Protein AF-A0A965UY07-F1 (afdb_monomer_lite)

Sequence (134 aa):
MAFDEGSYLDRKPGLKGLADAFGFVPGWQPSFYYNTGVFVITPKAVGALSQPPIGLFPNHFAEQTWMNLQLHLWSTATCTIDPIYNCMTSVEEHFGLDRYKDANIIHYAGQSNDMVQLLTSIQYDDAKLKELGR

Radius of gyration: 16.66 Å; chains: 1; bounding box: 40×35×46 Å

Secondary structure (DSSP, 8-state):
-EEEGGGTS--HHHHHHHHHHTTPPTT---S--EEEEEE---GGGGGGGPPPPTT-TT-TTTHHHHHHHHHHHTT----BPPGGGSEETTTGGGGT--TTTT-SSEE-TT-TT-HHHHHHHHHHHHHHHHHTT-

Structure (mmCIF, N/CA/C/O backbone):
data_AF-A0A965UY07-F1
#
_entry.id   AF-A0A965UY07-F1
#
loop_
_atom_site.group_PDB
_atom_site.id
_atom_site.type_symbol
_atom_site.label_atom_id
_atom_site.label_alt_id
_atom_site.label_comp_id
_atom_site.label_asym_id
_atom_site.label_entity_id
_atom_site.label_seq_id
_atom_site.pdbx_PDB_ins_code
_atom_site.Cartn_x
_atom_site.Cartn_y
_atom_site.Cartn_z
_atom_site.occupancy
_atom_site.B_iso_or_equiv
_atom_site.auth_seq_id
_atom_site.auth_comp_id
_atom_site.auth_asym_id
_atom_site.auth_atom_id
_atom_site.pdbx_PDB_model_num
ATOM 1 N N . MET A 1 1 ? 1.289 -10.313 1.415 1.00 79.88 1 MET A N 1
ATOM 2 C CA . MET A 1 1 ? -0.148 -9.997 1.474 1.00 79.88 1 MET A CA 1
ATOM 3 C C . MET A 1 1 ? -0.278 -8.511 1.724 1.00 79.88 1 MET A C 1
ATOM 5 O O . MET A 1 1 ? 0.343 -8.042 2.668 1.00 79.88 1 MET A O 1
ATOM 9 N N . ALA A 1 2 ? -0.987 -7.780 0.875 1.00 80.44 2 ALA A N 1
ATOM 10 C CA . ALA A 1 2 ? -1.179 -6.333 1.007 1.00 80.44 2 ALA A CA 1
ATOM 11 C C . ALA A 1 2 ? -2.482 -5.918 0.310 1.00 80.44 2 ALA A C 1
ATOM 13 O O . ALA A 1 2 ? -3.065 -6.720 -0.417 1.00 80.44 2 ALA A O 1
ATOM 14 N N . PHE A 1 3 ? -2.968 -4.703 0.545 1.00 77.31 3 PHE A N 1
ATOM 15 C CA . PHE A 1 3 ? -4.194 -4.215 -0.095 1.00 77.31 3 PHE A CA 1
ATOM 16 C C . PHE A 1 3 ? -3.883 -3.738 -1.520 1.00 77.31 3 PHE A C 1
ATOM 18 O O . PHE A 1 3 ? -3.000 -2.899 -1.683 1.00 77.31 3 PHE A O 1
ATOM 25 N N . ASP A 1 4 ? -4.541 -4.293 -2.546 1.00 76.19 4 ASP A N 1
ATOM 26 C CA . ASP A 1 4 ? -4.317 -3.912 -3.951 1.00 76.19 4 ASP A CA 1
ATOM 27 C C . ASP A 1 4 ? -5.094 -2.633 -4.289 1.00 76.19 4 ASP A C 1
ATOM 29 O O . ASP A 1 4 ? -6.262 -2.667 -4.677 1.00 76.19 4 ASP A O 1
ATOM 33 N N . GLU A 1 5 ? -4.423 -1.493 -4.144 1.00 68.75 5 GLU A N 1
ATOM 34 C CA . GLU A 1 5 ? -4.940 -0.173 -4.506 1.00 68.75 5 GLU A CA 1
ATOM 35 C C . GLU A 1 5 ? -5.171 -0.059 -6.023 1.00 68.75 5 GLU A C 1
ATOM 37 O O . GLU A 1 5 ? -6.084 0.647 -6.448 1.00 68.75 5 GLU A O 1
ATOM 42 N N . GLY A 1 6 ? -4.411 -0.794 -6.845 1.00 60.69 6 GLY A N 1
ATOM 43 C CA . GLY A 1 6 ? -4.445 -0.716 -8.310 1.00 60.69 6 GLY A CA 1
ATOM 44 C C . GLY A 1 6 ? -5.765 -1.134 -8.965 1.00 60.69 6 GLY A C 1
ATOM 45 O O . GLY A 1 6 ? -5.953 -0.897 -10.162 1.00 60.69 6 GLY A O 1
ATOM 46 N N . SER A 1 7 ? -6.678 -1.741 -8.206 1.00 65.31 7 SER A N 1
ATOM 47 C CA . SER A 1 7 ? -8.051 -2.023 -8.643 1.00 65.31 7 SER A CA 1
ATOM 48 C C . SER A 1 7 ? -8.990 -0.812 -8.516 1.00 65.31 7 SER A C 1
ATOM 50 O O . SER A 1 7 ? -10.080 -0.837 -9.082 1.00 65.31 7 SER A O 1
ATOM 52 N N . TYR A 1 8 ? -8.577 0.250 -7.812 1.00 66.88 8 TYR A N 1
ATOM 53 C CA . TYR A 1 8 ? -9.462 1.346 -7.391 1.00 66.88 8 TYR A CA 1
ATOM 54 C C . TYR A 1 8 ? -8.870 2.742 -7.614 1.00 66.88 8 TYR A C 1
ATOM 56 O O . TYR A 1 8 ? -9.572 3.648 -8.055 1.00 66.88 8 TYR A O 1
ATOM 64 N N . LEU A 1 9 ? -7.570 2.914 -7.372 1.00 70.31 9 LEU A N 1
ATOM 65 C CA . LEU A 1 9 ? -6.803 4.080 -7.792 1.00 70.31 9 LEU A CA 1
ATOM 66 C C . LEU A 1 9 ? -5.734 3.598 -8.763 1.00 70.31 9 LEU A C 1
ATOM 68 O O . LEU A 1 9 ? -4.827 2.854 -8.386 1.00 70.31 9 LEU A O 1
ATOM 72 N N . ASP A 1 10 ? -5.834 4.004 -10.029 1.00 73.56 10 ASP A N 1
ATOM 73 C CA . ASP A 1 10 ? -4.916 3.490 -11.038 1.00 73.56 10 ASP A CA 1
ATOM 74 C C . ASP A 1 10 ? -3.526 4.133 -10.914 1.00 73.56 10 ASP A C 1
ATOM 76 O O . ASP A 1 10 ? -3.215 5.177 -11.489 1.00 73.56 10 ASP A O 1
ATOM 80 N N . ARG A 1 11 ? -2.678 3.499 -10.103 1.00 79.06 11 ARG A N 1
ATOM 81 C CA . ARG A 1 11 ? -1.266 3.854 -9.896 1.00 79.06 11 ARG A CA 1
ATOM 82 C C . ARG A 1 11 ? -0.326 3.095 -10.837 1.00 79.06 11 ARG A C 1
ATOM 84 O O . ARG A 1 11 ? 0.866 3.405 -10.911 1.00 79.06 11 ARG A O 1
ATOM 91 N N . LYS A 1 12 ? -0.860 2.133 -11.596 1.00 83.94 12 LYS A N 1
ATOM 92 C CA . LYS A 1 12 ? -0.124 1.312 -12.566 1.00 83.94 12 LYS A CA 1
ATOM 93 C C . LYS A 1 12 ? 0.611 2.132 -13.637 1.00 83.94 12 LYS A C 1
ATOM 95 O O . LYS A 1 12 ? 1.729 1.738 -13.971 1.00 83.94 12 LYS A O 1
ATOM 100 N N . PRO A 1 13 ? 0.104 3.286 -14.127 1.00 84.38 13 PRO A N 1
ATOM 101 C CA . PRO A 1 13 ? 0.850 4.116 -15.072 1.00 84.38 13 PRO A CA 1
ATOM 102 C C . PRO A 1 13 ? 2.186 4.629 -14.518 1.00 84.38 13 PRO A C 1
ATOM 104 O O . PRO A 1 13 ? 3.184 4.633 -15.235 1.00 84.38 13 PRO A O 1
ATOM 107 N N . GLY A 1 14 ? 2.234 5.011 -13.236 1.00 81.44 14 GLY A N 1
ATOM 108 C CA . GLY A 1 14 ? 3.470 5.468 -12.590 1.00 81.44 14 GLY A CA 1
ATOM 109 C C . GLY A 1 14 ? 4.492 4.342 -12.453 1.00 81.44 14 GLY A C 1
ATOM 110 O O . GLY A 1 14 ? 5.667 4.516 -12.774 1.00 81.44 14 GLY A O 1
ATOM 111 N N . LEU A 1 15 ? 4.021 3.156 -12.062 1.00 85.94 15 LEU A N 1
ATOM 112 C CA . LEU A 1 15 ? 4.846 1.955 -11.988 1.00 85.94 15 LEU A CA 1
ATOM 113 C C . LEU A 1 15 ? 5.390 1.541 -13.365 1.00 85.94 15 LEU A C 1
ATOM 115 O O . LEU A 1 15 ? 6.558 1.172 -13.485 1.00 85.94 15 LEU A O 1
ATOM 119 N N . LYS A 1 16 ? 4.568 1.654 -14.414 1.00 85.56 16 LYS A N 1
ATOM 120 C CA . LYS A 1 16 ? 4.998 1.428 -15.794 1.00 85.56 16 LYS A CA 1
ATOM 121 C C . LYS A 1 16 ? 6.076 2.413 -16.236 1.00 85.56 16 LYS A C 1
ATOM 123 O O . LYS A 1 16 ? 7.100 1.973 -16.748 1.00 85.56 16 LYS A O 1
ATOM 128 N N . GLY A 1 17 ? 5.880 3.708 -15.994 1.00 82.69 17 GLY A N 1
ATOM 129 C CA . GLY A 1 17 ? 6.883 4.724 -16.323 1.00 82.69 17 GLY A CA 1
ATOM 130 C C . GLY A 1 17 ? 8.223 4.459 -15.636 1.00 82.69 17 GLY A C 1
ATOM 131 O O . GLY A 1 17 ? 9.275 4.600 -16.258 1.00 82.69 17 GLY A O 1
ATOM 132 N N . LEU A 1 18 ? 8.187 3.997 -14.381 1.00 81.50 18 LEU A N 1
ATOM 133 C CA . LEU A 1 18 ? 9.396 3.603 -13.672 1.00 81.50 18 LEU A CA 1
ATOM 134 C C . LEU A 1 18 ? 10.066 2.384 -14.315 1.00 81.50 18 LEU A C 1
ATOM 136 O O . LEU A 1 18 ? 11.268 2.417 -14.548 1.00 81.50 18 LEU A O 1
ATOM 140 N N . ALA A 1 19 ? 9.314 1.329 -14.633 1.00 84.38 19 ALA A N 1
ATOM 141 C CA . ALA A 1 19 ? 9.865 0.149 -15.296 1.00 84.38 19 ALA A CA 1
ATOM 142 C C . ALA A 1 19 ? 10.503 0.497 -16.654 1.00 84.38 19 ALA A C 1
ATOM 144 O O . ALA A 1 19 ? 11.633 0.091 -16.927 1.00 84.38 19 ALA A O 1
ATOM 145 N N . ASP A 1 20 ? 9.825 1.302 -17.476 1.00 83.12 20 ASP A N 1
ATOM 146 C CA . ASP A 1 20 ? 10.324 1.718 -18.790 1.00 83.12 20 ASP A CA 1
ATOM 147 C C . ASP A 1 20 ? 11.671 2.475 -18.667 1.00 83.12 20 ASP A C 1
ATOM 149 O O . ASP A 1 20 ? 12.570 2.270 -19.484 1.00 83.12 20 ASP A O 1
ATOM 153 N N . ALA A 1 21 ? 11.877 3.256 -17.595 1.00 80.25 21 ALA 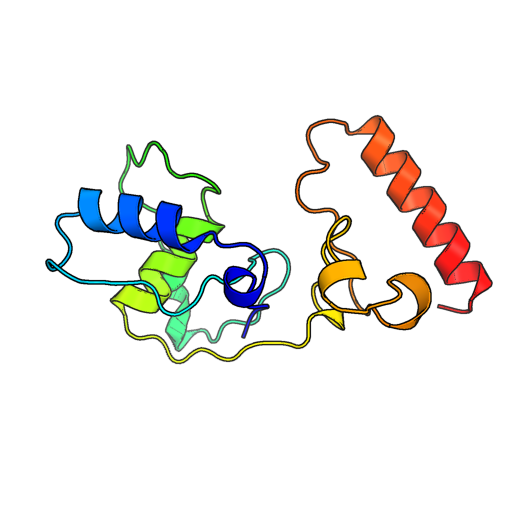A N 1
ATOM 154 C CA . ALA A 1 21 ? 13.153 3.927 -17.312 1.00 80.25 21 ALA A CA 1
ATOM 155 C C . ALA A 1 21 ? 14.318 2.959 -17.003 1.00 80.25 21 ALA A C 1
ATOM 157 O O . ALA A 1 21 ? 15.478 3.311 -17.217 1.00 80.25 21 ALA A O 1
ATOM 158 N N . PHE A 1 22 ? 14.029 1.734 -16.550 1.00 77.00 22 PHE A N 1
ATOM 159 C CA . PHE A 1 22 ? 15.018 0.673 -16.307 1.00 77.00 22 PHE A CA 1
ATOM 160 C C . PHE A 1 22 ? 15.221 -0.259 -17.509 1.00 77.00 22 PHE A C 1
ATOM 162 O O . PHE A 1 22 ? 15.864 -1.301 -17.381 1.00 77.00 22 PHE A O 1
ATOM 169 N N . GLY A 1 23 ? 14.700 0.110 -18.684 1.00 70.62 23 GLY A N 1
ATOM 170 C CA . GLY A 1 23 ? 14.865 -0.673 -19.908 1.00 70.62 23 GLY A CA 1
ATOM 171 C C . GLY A 1 23 ? 14.055 -1.968 -19.901 1.00 70.62 23 GLY A C 1
ATOM 172 O O . GLY A 1 23 ? 14.495 -2.974 -20.459 1.00 70.62 23 GLY A O 1
ATOM 173 N N . PHE A 1 24 ? 12.894 -1.965 -19.239 1.00 77.38 24 PHE A N 1
ATOM 174 C CA . PHE A 1 24 ? 12.045 -3.147 -19.167 1.00 77.38 24 PHE A CA 1
ATOM 175 C C . PHE A 1 24 ? 11.440 -3.537 -20.520 1.00 77.38 24 PHE A C 1
ATOM 177 O O . PHE A 1 24 ? 11.418 -2.765 -21.479 1.00 77.38 24 PHE A O 1
ATOM 184 N N . VAL A 1 25 ? 10.967 -4.784 -20.596 1.00 69.94 25 VAL A N 1
ATOM 185 C CA . VAL A 1 25 ? 10.540 -5.417 -21.849 1.00 69.94 25 VAL A CA 1
ATOM 186 C C . VAL A 1 25 ? 9.405 -4.620 -22.512 1.00 69.94 25 VAL A C 1
ATOM 188 O O . VAL A 1 25 ? 8.400 -4.328 -21.850 1.00 69.94 25 VAL A O 1
ATOM 191 N N . PRO A 1 26 ? 9.503 -4.319 -23.824 1.00 74.62 26 PRO A N 1
ATOM 192 C CA . PRO A 1 26 ? 8.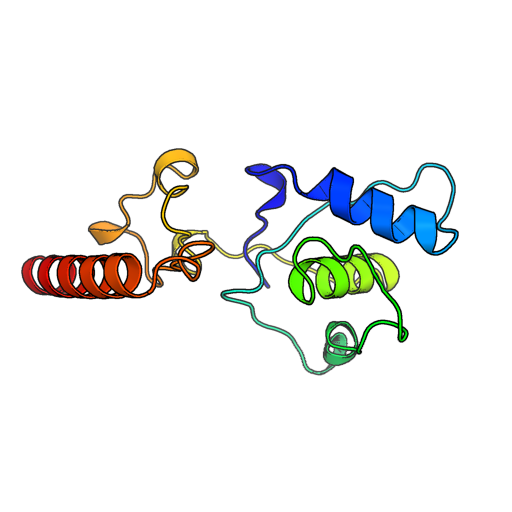413 -3.710 -24.576 1.00 74.62 26 PRO A CA 1
ATOM 193 C C . PRO A 1 26 ? 7.099 -4.477 -24.385 1.00 74.62 26 PRO A C 1
ATOM 195 O O . PRO A 1 26 ? 7.038 -5.687 -24.586 1.00 74.62 26 PRO A O 1
ATOM 198 N N . GLY A 1 27 ? 6.040 -3.765 -23.995 1.00 77.38 27 GLY A N 1
ATOM 199 C CA . GLY A 1 27 ? 4.713 -4.349 -23.773 1.00 77.38 27 GLY A CA 1
ATOM 200 C C . GLY A 1 27 ? 4.440 -4.853 -22.353 1.00 77.38 27 GLY A C 1
ATOM 201 O O . GLY A 1 27 ? 3.317 -5.281 -22.092 1.00 77.38 27 GLY A O 1
ATOM 202 N N . TRP A 1 28 ? 5.393 -4.759 -21.418 1.00 85.88 28 TRP A N 1
ATOM 203 C CA . TRP A 1 28 ? 5.114 -5.054 -20.011 1.00 85.88 28 TRP A CA 1
ATOM 204 C C . TRP A 1 28 ? 4.058 -4.102 -19.430 1.00 85.88 28 TRP A C 1
ATOM 206 O O . TRP A 1 28 ? 4.105 -2.884 -19.656 1.00 85.88 28 TRP A O 1
ATOM 216 N N . GLN A 1 29 ? 3.125 -4.678 -18.669 1.00 85.38 29 GLN A N 1
ATOM 217 C CA . GLN A 1 29 ? 2.074 -3.980 -17.935 1.00 85.38 29 GLN A CA 1
ATOM 218 C C . GLN A 1 29 ? 2.004 -4.539 -16.509 1.00 85.38 29 GLN A C 1
ATOM 220 O O . GLN A 1 29 ? 1.983 -5.763 -16.348 1.00 85.38 29 GLN A O 1
ATOM 225 N N . PRO A 1 30 ? 1.956 -3.684 -15.476 1.00 87.94 30 PRO A N 1
ATOM 226 C CA . PRO A 1 30 ? 1.769 -4.146 -14.107 1.00 87.94 30 PRO A CA 1
ATOM 227 C C . PRO A 1 30 ? 0.359 -4.716 -13.913 1.00 87.94 30 PRO A C 1
ATOM 229 O O . PRO A 1 30 ? -0.634 -4.148 -14.374 1.00 87.94 30 PRO A O 1
ATOM 232 N N . SER A 1 31 ? 0.271 -5.834 -13.199 1.00 88.81 31 SER A N 1
ATOM 233 C CA . SER A 1 31 ? -0.993 -6.517 -12.903 1.00 88.81 31 SER A CA 1
ATOM 234 C C . SER A 1 31 ? -1.640 -6.052 -11.600 1.00 88.81 31 SER A C 1
ATOM 236 O O . SER A 1 31 ? -2.849 -6.192 -11.451 1.00 88.81 31 SER A O 1
ATOM 238 N N . PHE A 1 32 ? -0.855 -5.506 -10.670 1.00 90.50 32 PHE A N 1
ATOM 239 C CA . PHE A 1 32 ? -1.318 -5.052 -9.357 1.00 90.50 32 PHE A CA 1
ATOM 240 C C . PHE A 1 32 ? -0.589 -3.777 -8.930 1.00 90.50 32 PHE A C 1
ATOM 242 O O . PHE A 1 32 ? 0.435 -3.403 -9.510 1.00 90.50 32 PHE A O 1
ATOM 249 N N . TYR A 1 33 ? -1.098 -3.118 -7.895 1.00 90.94 33 TYR A N 1
ATOM 250 C CA . TYR A 1 33 ? -0.373 -2.074 -7.186 1.00 90.94 33 TYR A CA 1
ATOM 251 C C . TYR A 1 33 ? -0.809 -2.039 -5.718 1.00 90.94 33 TYR A C 1
ATOM 253 O O . TYR A 1 33 ? -1.870 -1.529 -5.374 1.00 90.94 33 TYR A O 1
ATOM 261 N N . TYR A 1 34 ? 0.023 -2.588 -4.840 1.00 91.81 34 TYR A N 1
ATOM 262 C CA . TYR A 1 34 ? -0.259 -2.729 -3.420 1.00 91.81 34 TYR A CA 1
ATOM 263 C C . TYR A 1 34 ? 0.058 -1.463 -2.618 1.00 91.81 34 TYR A C 1
ATOM 265 O O . TYR A 1 34 ? 1.104 -0.841 -2.808 1.00 91.81 34 TYR A O 1
ATOM 273 N N . ASN A 1 35 ? -0.811 -1.126 -1.669 1.00 90.62 35 ASN A N 1
ATOM 274 C CA . ASN A 1 35 ? -0.557 -0.112 -0.655 1.00 90.62 35 ASN A CA 1
ATOM 275 C C . ASN A 1 35 ? 0.354 -0.654 0.459 1.00 90.62 35 ASN A C 1
ATOM 277 O O . ASN A 1 35 ? 0.112 -1.750 0.969 1.00 90.62 35 ASN A O 1
ATOM 281 N N . THR A 1 36 ? 1.380 0.112 0.849 1.00 91.19 36 THR A N 1
ATOM 282 C CA . THR A 1 36 ? 2.379 -0.311 1.852 1.00 91.19 36 THR A CA 1
ATOM 283 C C . THR A 1 36 ? 2.095 0.147 3.279 1.00 91.19 36 THR A C 1
ATOM 285 O O . THR A 1 36 ? 2.872 -0.173 4.174 1.00 91.19 36 THR A O 1
ATOM 288 N N . GLY A 1 37 ? 0.962 0.811 3.540 1.00 90.00 37 GLY A N 1
ATOM 289 C CA . GLY A 1 37 ? 0.560 1.174 4.905 1.00 90.00 37 GLY A CA 1
ATOM 290 C C . GLY A 1 37 ? 0.380 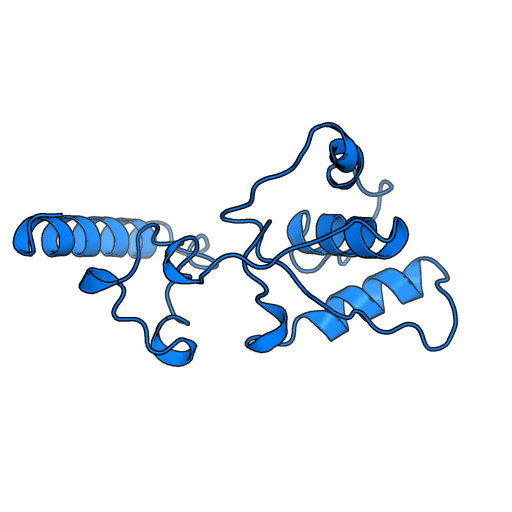-0.039 5.819 1.00 90.00 37 GLY A C 1
ATOM 291 O O . GLY A 1 37 ? 0.774 -0.004 6.983 1.00 90.00 37 GLY A O 1
ATOM 292 N N . VAL A 1 38 ? -0.161 -1.136 5.277 1.00 93.12 38 VAL A N 1
ATOM 293 C CA . VAL A 1 38 ? -0.265 -2.429 5.962 1.00 93.12 38 VAL A CA 1
ATOM 294 C C . VAL A 1 38 ? 0.042 -3.554 4.983 1.00 93.12 38 VAL A C 1
ATOM 296 O O . VAL A 1 38 ? -0.642 -3.731 3.971 1.00 93.12 38 VAL A O 1
ATOM 299 N N . PHE A 1 39 ? 1.048 -4.361 5.312 1.00 93.94 39 PHE A N 1
ATOM 300 C CA . PHE A 1 39 ? 1.376 -5.569 4.569 1.00 93.94 39 PHE A CA 1
ATOM 301 C C . PHE A 1 39 ? 2.004 -6.637 5.467 1.00 93.94 39 PHE A C 1
ATOM 303 O O . PHE A 1 39 ? 2.557 -6.364 6.529 1.00 93.94 39 PHE A O 1
ATOM 310 N N . VAL A 1 40 ? 1.942 -7.880 4.997 1.00 92.69 40 VAL A N 1
ATOM 311 C CA . VAL A 1 40 ? 2.610 -9.039 5.593 1.00 92.69 40 VAL A CA 1
ATOM 312 C C . VAL A 1 40 ? 3.526 -9.654 4.549 1.00 92.69 40 VAL A C 1
ATOM 314 O O . VAL A 1 40 ? 3.076 -10.014 3.455 1.00 92.69 40 VAL A O 1
ATOM 317 N N . ILE A 1 41 ? 4.801 -9.816 4.888 1.00 92.75 41 ILE A N 1
ATOM 318 C CA . ILE A 1 41 ? 5.814 -10.388 4.001 1.00 92.75 41 ILE A CA 1
ATOM 319 C C . ILE A 1 41 ? 6.484 -11.596 4.657 1.00 92.75 41 ILE A C 1
ATOM 321 O O . ILE A 1 41 ? 6.769 -11.606 5.851 1.00 92.75 41 ILE A O 1
ATOM 325 N N . THR A 1 42 ? 6.728 -12.641 3.869 1.00 92.38 42 THR A N 1
ATOM 326 C CA . THR A 1 42 ? 7.548 -13.773 4.313 1.00 92.38 42 THR A CA 1
ATOM 327 C C . THR A 1 42 ? 9.031 -13.403 4.220 1.00 92.38 42 THR A C 1
ATOM 329 O O . THR A 1 42 ? 9.416 -12.728 3.262 1.00 92.38 42 THR A O 1
ATOM 332 N N . PRO A 1 43 ? 9.905 -13.899 5.117 1.00 91.31 43 PRO A N 1
ATOM 333 C CA . PRO A 1 43 ? 11.349 -13.678 5.006 1.00 91.31 43 PRO A CA 1
ATOM 334 C C . PRO A 1 43 ? 11.937 -14.090 3.646 1.00 91.31 43 PRO A C 1
ATOM 336 O O . PRO A 1 43 ? 12.918 -13.510 3.194 1.00 91.31 43 PRO A O 1
ATOM 339 N N . LYS A 1 44 ? 11.303 -15.045 2.948 1.00 90.50 44 LYS A N 1
ATOM 340 C CA . LYS A 1 44 ? 11.709 -15.488 1.603 1.00 90.50 44 LYS A CA 1
ATOM 341 C C . LYS A 1 44 ? 11.532 -14.422 0.513 1.00 90.50 44 LYS A C 1
ATOM 343 O O . LYS A 1 44 ? 12.137 -14.548 -0.542 1.00 90.50 44 LYS A O 1
ATOM 348 N N . ALA A 1 45 ? 10.710 -13.404 0.756 1.00 90.88 45 ALA A N 1
ATOM 349 C CA . ALA A 1 45 ? 10.420 -12.323 -0.183 1.00 90.88 45 ALA A CA 1
ATOM 350 C C . ALA A 1 45 ? 11.039 -10.982 0.253 1.00 90.88 45 ALA A C 1
ATOM 352 O O . ALA A 1 45 ? 10.787 -9.961 -0.379 1.00 90.88 45 ALA A O 1
ATOM 353 N N . VAL A 1 46 ? 11.860 -10.960 1.313 1.00 89.81 46 VAL A N 1
ATOM 354 C CA . VAL A 1 46 ? 12.342 -9.712 1.938 1.00 89.81 46 VAL A CA 1
ATOM 355 C C . VAL A 1 46 ? 13.153 -8.826 0.993 1.00 89.81 46 VAL A C 1
ATOM 357 O O . VAL A 1 46 ? 13.217 -7.618 1.184 1.00 89.81 46 VAL A O 1
ATOM 360 N N . GLY A 1 47 ? 13.745 -9.395 -0.057 1.00 88.19 47 GLY A N 1
ATOM 361 C CA . GLY A 1 47 ? 14.474 -8.599 -1.036 1.00 88.19 47 GLY A CA 1
ATOM 362 C C . GLY A 1 47 ? 13.578 -7.640 -1.844 1.00 88.19 47 GLY A C 1
ATOM 363 O O . GLY A 1 47 ? 14.108 -6.714 -2.455 1.00 88.19 47 GLY A O 1
ATOM 364 N N . ALA A 1 48 ? 12.245 -7.786 -1.800 1.00 89.56 48 ALA A N 1
ATOM 365 C CA . ALA A 1 48 ? 11.318 -6.782 -2.328 1.00 89.56 48 ALA A CA 1
ATOM 366 C C . ALA A 1 48 ? 11.475 -5.417 -1.627 1.00 89.56 48 ALA A C 1
ATOM 368 O O . ALA A 1 48 ? 11.124 -4.392 -2.199 1.00 89.56 48 ALA A O 1
ATOM 369 N N . LEU A 1 49 ? 12.058 -5.407 -0.422 1.00 88.19 49 LEU A N 1
ATOM 370 C CA . LEU A 1 49 ? 12.400 -4.216 0.360 1.00 88.19 49 LEU A CA 1
ATOM 371 C C . LEU A 1 49 ? 13.816 -3.690 0.057 1.00 88.19 49 LEU A C 1
ATOM 373 O O . LEU A 1 49 ? 14.341 -2.853 0.791 1.00 88.19 49 LEU A O 1
ATOM 377 N N . SER A 1 50 ? 14.481 -4.217 -0.976 1.00 87.12 50 SER A N 1
ATOM 378 C CA . SER A 1 50 ? 15.802 -3.738 -1.390 1.00 87.12 50 SER A CA 1
ATOM 379 C C . SER A 1 50 ? 15.749 -2.257 -1.746 1.00 87.12 50 SER A C 1
ATOM 381 O O . SER A 1 50 ? 14.738 -1.764 -2.237 1.00 87.12 50 SER A O 1
ATOM 383 N N . GLN A 1 51 ? 16.844 -1.534 -1.516 1.00 81.88 51 GLN A N 1
ATOM 384 C CA . GLN A 1 51 ? 16.886 -0.126 -1.888 1.00 81.88 51 GLN A CA 1
ATOM 385 C C . GLN A 1 51 ? 16.907 0.050 -3.414 1.00 81.88 51 GLN A C 1
ATOM 387 O O . GLN A 1 51 ? 17.561 -0.732 -4.113 1.00 81.88 51 GLN A O 1
ATOM 392 N N . PRO A 1 52 ? 16.233 1.089 -3.934 1.00 78.69 52 PRO A N 1
ATOM 393 C CA . PRO A 1 52 ? 16.402 1.500 -5.317 1.00 78.69 52 PRO A CA 1
ATOM 394 C C . PRO A 1 52 ? 17.852 1.918 -5.609 1.00 78.69 52 PRO A C 1
ATOM 396 O O . PRO A 1 52 ? 18.521 2.449 -4.718 1.00 78.69 52 PRO A O 1
ATOM 399 N N . PRO A 1 53 ? 18.343 1.749 -6.854 1.00 77.38 53 PRO A N 1
ATOM 400 C CA . PRO A 1 53 ? 19.576 2.388 -7.302 1.00 77.38 53 PRO A CA 1
ATOM 401 C C . PRO A 1 53 ? 19.594 3.889 -6.972 1.00 77.38 53 PRO A C 1
ATOM 403 O O . PRO A 1 53 ? 18.582 4.583 -7.104 1.00 77.38 53 PRO A O 1
ATOM 406 N N . ILE A 1 54 ? 20.755 4.397 -6.546 1.00 65.19 54 ILE A N 1
ATOM 407 C CA . ILE A 1 54 ? 20.940 5.815 -6.207 1.00 65.19 54 ILE A CA 1
ATOM 408 C C . ILE A 1 54 ? 20.589 6.675 -7.432 1.00 65.19 54 ILE A C 1
ATOM 410 O O . ILE A 1 54 ? 21.142 6.470 -8.509 1.00 65.19 54 ILE A O 1
ATOM 414 N N . GLY A 1 55 ? 19.684 7.646 -7.256 1.00 63.25 55 GLY A N 1
ATOM 415 C CA . GLY A 1 55 ? 19.249 8.564 -8.319 1.00 63.25 55 GLY A CA 1
ATOM 416 C C . GLY A 1 55 ? 17.865 8.282 -8.915 1.00 63.25 55 GLY A C 1
ATOM 417 O O . GLY A 1 55 ? 17.506 8.910 -9.905 1.00 63.25 55 GLY A O 1
ATOM 418 N N . LEU A 1 56 ? 17.079 7.378 -8.320 1.00 63.72 56 LEU A N 1
ATOM 419 C CA . LEU A 1 56 ? 15.715 7.048 -8.751 1.00 63.72 56 LEU A CA 1
ATOM 420 C C . LEU A 1 56 ? 14.745 8.235 -8.550 1.00 63.72 56 LEU A C 1
ATOM 422 O O . LEU A 1 56 ? 14.034 8.321 -7.548 1.00 63.72 56 LEU A O 1
ATOM 426 N N . PHE A 1 57 ? 14.723 9.169 -9.501 1.00 54.41 57 PHE A N 1
ATOM 427 C CA . PHE A 1 57 ? 13.780 10.286 -9.549 1.00 54.41 57 PHE A CA 1
ATOM 428 C C . PHE A 1 57 ? 13.236 10.478 -10.973 1.00 54.41 57 PHE A C 1
ATOM 430 O O . PHE A 1 57 ? 14.034 10.563 -11.907 1.00 54.41 57 PHE A O 1
ATOM 437 N N . PRO A 1 58 ? 11.905 10.596 -11.154 1.00 54.81 58 PRO A N 1
ATOM 438 C CA . PRO A 1 58 ? 10.864 10.621 -10.124 1.00 54.81 58 PRO A CA 1
ATOM 439 C C . PRO A 1 58 ? 10.410 9.214 -9.695 1.00 54.81 58 PRO A C 1
ATOM 441 O O . PRO A 1 58 ? 9.870 8.450 -10.488 1.00 54.81 58 PRO A O 1
ATOM 444 N N . ASN A 1 59 ? 10.552 8.902 -8.406 1.00 63.28 59 ASN A N 1
ATOM 445 C CA . ASN A 1 59 ? 9.862 7.780 -7.780 1.00 63.28 59 ASN A CA 1
ATOM 446 C C . ASN A 1 59 ? 8.566 8.297 -7.139 1.00 63.28 59 ASN A C 1
ATOM 448 O O . ASN A 1 59 ? 8.535 8.645 -5.956 1.00 63.28 59 ASN A O 1
ATOM 452 N N . HIS A 1 60 ? 7.510 8.438 -7.943 1.00 63.06 60 HIS A N 1
ATOM 453 C CA . HIS A 1 60 ? 6.188 8.814 -7.437 1.00 63.06 60 HIS A CA 1
ATOM 454 C C . HIS A 1 60 ? 5.776 7.768 -6.389 1.00 63.06 60 HIS A C 1
ATOM 456 O O . HIS A 1 60 ? 5.706 6.602 -6.738 1.00 63.06 60 HIS A O 1
ATOM 462 N N . PHE A 1 61 ? 5.546 8.157 -5.129 1.00 68.12 61 PHE A N 1
ATOM 463 C CA . PHE A 1 61 ? 5.268 7.265 -3.977 1.00 68.12 61 PHE A CA 1
ATOM 464 C C . PHE A 1 61 ? 6.449 6.449 -3.413 1.00 68.12 61 PHE A C 1
ATOM 466 O O . PHE A 1 61 ? 6.240 5.583 -2.568 1.00 68.12 61 PHE A O 1
ATOM 473 N N . ALA A 1 62 ? 7.688 6.777 -3.796 1.00 80.69 62 ALA A N 1
ATOM 474 C CA . ALA A 1 62 ? 8.912 6.311 -3.139 1.00 80.69 62 ALA A CA 1
ATOM 475 C C . ALA A 1 62 ? 8.966 4.779 -2.895 1.00 80.69 62 ALA A C 1
ATOM 477 O O . ALA A 1 62 ? 9.038 3.985 -3.836 1.00 80.69 62 ALA A O 1
ATOM 478 N N . GLU A 1 63 ? 8.978 4.356 -1.631 1.00 84.50 63 GLU A N 1
ATOM 479 C CA . GLU A 1 63 ? 9.086 2.950 -1.226 1.00 84.50 63 GLU A CA 1
ATOM 480 C C . GLU A 1 63 ? 7.968 2.084 -1.818 1.00 84.50 63 GLU A C 1
ATOM 482 O O . GLU A 1 63 ? 8.263 1.024 -2.367 1.00 84.50 63 GLU A O 1
ATOM 487 N N . GLN A 1 64 ? 6.724 2.571 -1.818 1.00 88.38 64 GLN A N 1
ATOM 488 C CA . GLN A 1 64 ? 5.567 1.813 -2.288 1.00 88.38 64 GLN A CA 1
ATOM 489 C C . GLN A 1 64 ? 5.719 1.407 -3.756 1.00 88.38 64 GLN A C 1
ATOM 491 O O . GLN A 1 64 ? 5.532 0.241 -4.112 1.00 88.38 64 GLN A O 1
ATOM 496 N N . THR A 1 65 ? 6.093 2.352 -4.619 1.00 87.38 65 THR A N 1
ATOM 497 C CA . THR A 1 65 ? 6.265 2.087 -6.055 1.00 87.38 65 THR A CA 1
ATOM 498 C C . THR A 1 65 ? 7.446 1.167 -6.313 1.00 87.38 65 THR A C 1
ATOM 500 O O . THR A 1 65 ? 7.342 0.253 -7.132 1.00 87.38 65 THR A O 1
ATOM 503 N N . TRP A 1 66 ? 8.553 1.355 -5.592 1.00 88.12 66 TRP A N 1
ATOM 504 C CA . TRP A 1 66 ? 9.724 0.498 -5.746 1.00 88.12 66 TRP A CA 1
ATOM 505 C C . TRP A 1 66 ? 9.456 -0.941 -5.294 1.00 88.12 66 TRP A C 1
ATOM 507 O O . TRP A 1 66 ? 9.762 -1.882 -6.029 1.00 88.12 66 TRP A O 1
ATOM 517 N N . MET A 1 67 ? 8.820 -1.125 -4.135 1.00 90.81 67 MET A N 1
ATOM 518 C CA . MET A 1 67 ? 8.444 -2.449 -3.645 1.00 90.81 67 MET A CA 1
ATOM 519 C C . MET A 1 67 ? 7.504 -3.143 -4.636 1.00 90.81 67 MET A C 1
ATOM 521 O O . MET A 1 67 ? 7.708 -4.310 -4.974 1.00 90.81 67 MET A O 1
ATOM 525 N N . ASN A 1 68 ? 6.508 -2.426 -5.165 1.00 92.19 68 ASN A N 1
ATOM 526 C CA . ASN A 1 68 ? 5.617 -2.972 -6.186 1.00 92.19 68 ASN A CA 1
ATOM 527 C C . ASN A 1 68 ? 6.358 -3.385 -7.458 1.00 92.19 68 ASN A C 1
ATOM 529 O O . ASN A 1 68 ? 6.049 -4.442 -8.009 1.00 92.19 68 ASN A O 1
ATOM 533 N N 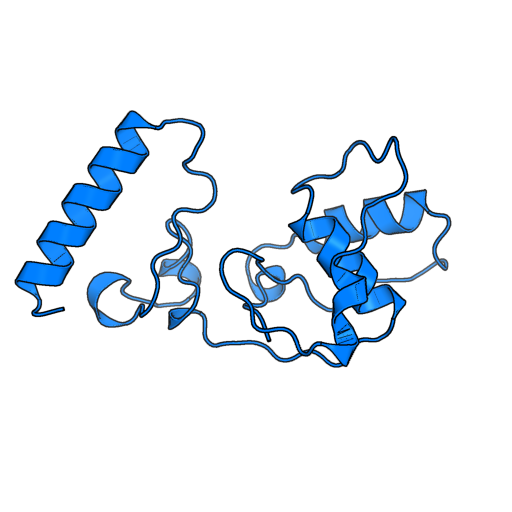. LEU A 1 69 ? 7.348 -2.610 -7.907 1.00 89.62 69 LEU A N 1
ATOM 534 C CA . LEU A 1 69 ? 8.188 -3.000 -9.037 1.00 89.62 69 LEU A CA 1
ATOM 535 C C . LEU A 1 69 ? 8.911 -4.313 -8.735 1.00 89.62 69 LEU A C 1
ATOM 537 O O . LEU A 1 69 ? 8.767 -5.266 -9.496 1.00 89.62 69 LEU A O 1
ATOM 541 N N . GLN A 1 70 ? 9.600 -4.406 -7.597 1.00 89.81 70 GLN A N 1
ATOM 542 C CA . GLN A 1 70 ? 10.352 -5.607 -7.222 1.00 89.81 70 GLN A CA 1
ATOM 543 C C . GLN A 1 70 ? 9.481 -6.864 -7.135 1.00 89.81 70 GLN A C 1
ATOM 545 O O . GLN A 1 70 ? 9.884 -7.936 -7.592 1.00 89.81 70 GLN A O 1
ATOM 550 N N . LEU A 1 71 ? 8.259 -6.739 -6.611 1.00 92.44 71 LEU A N 1
ATOM 551 C CA . LEU A 1 71 ? 7.310 -7.851 -6.562 1.00 92.44 71 LEU A CA 1
ATOM 552 C C . LEU A 1 71 ? 6.977 -8.383 -7.962 1.00 92.44 71 LEU A C 1
ATOM 554 O O . LEU A 1 71 ? 6.931 -9.602 -8.145 1.00 92.44 71 LEU A O 1
ATOM 558 N N . HIS A 1 72 ? 6.806 -7.497 -8.948 1.00 91.38 72 HIS A N 1
ATOM 559 C CA . HIS A 1 72 ? 6.620 -7.905 -10.342 1.00 91.38 72 HIS A CA 1
ATOM 560 C C . HIS A 1 72 ? 7.903 -8.495 -10.939 1.00 91.38 72 HIS A C 1
ATOM 562 O O . HIS A 1 72 ? 7.843 -9.548 -11.573 1.00 91.38 72 HIS A O 1
ATOM 568 N N . LEU A 1 73 ? 9.060 -7.857 -10.717 1.00 84.88 73 LEU A N 1
ATOM 569 C CA . LEU A 1 73 ? 10.351 -8.288 -11.270 1.00 84.88 73 LEU A CA 1
ATOM 570 C C . LEU A 1 73 ? 10.698 -9.720 -10.880 1.00 84.88 73 LEU A C 1
ATOM 572 O O . LEU A 1 73 ? 11.211 -10.487 -11.692 1.00 84.88 73 LEU A O 1
ATOM 576 N N . TRP A 1 74 ? 10.406 -10.089 -9.639 1.00 87.31 74 TRP A N 1
ATOM 577 C CA . TRP A 1 74 ? 10.722 -11.417 -9.124 1.00 87.31 74 TRP A CA 1
ATOM 578 C C . TRP A 1 74 ? 9.567 -12.400 -9.239 1.00 87.31 74 TRP A C 1
ATOM 580 O O . TRP A 1 74 ? 9.681 -13.516 -8.737 1.00 87.31 74 TRP A O 1
ATOM 590 N N . SER A 1 75 ? 8.463 -12.000 -9.885 1.00 88.31 75 SER A N 1
ATOM 591 C CA . SER A 1 75 ? 7.242 -12.811 -9.973 1.00 88.31 75 SER A CA 1
ATOM 592 C C . SER A 1 75 ? 6.843 -13.356 -8.598 1.00 88.31 75 SER A C 1
ATOM 594 O O . SER A 1 75 ? 6.531 -14.537 -8.431 1.00 88.31 75 SER A O 1
ATOM 596 N N . THR A 1 76 ? 6.944 -12.497 -7.580 1.00 90.00 76 THR A N 1
ATOM 597 C CA . THR A 1 76 ? 6.719 -12.895 -6.192 1.00 90.00 76 THR A CA 1
ATOM 598 C C . THR A 1 76 ? 5.262 -13.301 -6.036 1.00 90.00 76 THR A C 1
ATOM 600 O O . THR A 1 76 ? 4.372 -12.573 -6.463 1.00 90.00 76 THR A O 1
ATOM 603 N N . ALA A 1 77 ? 4.999 -14.442 -5.400 1.00 90.69 77 ALA A N 1
ATOM 604 C CA . ALA A 1 77 ? 3.630 -14.834 -5.093 1.00 90.69 77 ALA A CA 1
ATOM 605 C C . ALA A 1 77 ? 2.979 -13.794 -4.165 1.00 90.69 77 ALA A C 1
ATOM 607 O O . ALA A 1 77 ? 3.443 -13.571 -3.041 1.00 90.69 77 ALA A O 1
ATOM 608 N N . THR A 1 78 ? 1.905 -13.162 -4.633 1.00 91.31 78 THR A N 1
ATOM 609 C CA . THR A 1 78 ? 1.161 -12.145 -3.888 1.00 91.31 78 THR A CA 1
ATOM 610 C C . THR A 1 78 ? -0.249 -12.618 -3.553 1.00 91.31 78 THR A C 1
ATOM 612 O O . THR A 1 78 ? -0.756 -13.606 -4.078 1.00 91.31 78 THR A O 1
ATOM 615 N N . CYS A 1 79 ? -0.867 -11.932 -2.597 1.00 90.06 79 CYS A N 1
ATOM 616 C CA . CYS A 1 79 ? -2.247 -12.156 -2.196 1.00 90.06 79 CYS A CA 1
ATOM 617 C C . CYS A 1 79 ? -2.787 -10.843 -1.625 1.00 90.06 79 CYS A C 1
ATOM 619 O O . CYS A 1 79 ? -2.059 -10.123 -0.928 1.00 90.06 79 CYS A O 1
ATOM 621 N N . THR A 1 80 ? -4.034 -10.530 -1.956 1.00 90.75 80 THR A N 1
ATOM 622 C CA . THR A 1 80 ? -4.696 -9.295 -1.543 1.00 90.75 80 THR A CA 1
ATOM 623 C C . THR A 1 80 ? -5.332 -9.472 -0.167 1.00 90.75 80 THR A C 1
ATOM 625 O O . THR A 1 80 ? -5.959 -10.498 0.090 1.00 90.75 80 THR A O 1
ATOM 628 N N . ILE A 1 81 ? -5.157 -8.497 0.728 1.00 90.88 81 ILE A N 1
ATOM 629 C CA . ILE A 1 81 ? -5.905 -8.442 1.997 1.00 90.88 81 ILE A CA 1
ATOM 630 C C . ILE A 1 81 ? -7.188 -7.637 1.818 1.00 90.88 81 ILE A C 1
ATOM 632 O O . ILE A 1 81 ? -7.256 -6.754 0.963 1.00 90.88 81 ILE A O 1
ATOM 636 N N . ASP A 1 82 ? -8.174 -7.925 2.662 1.00 90.38 82 ASP A N 1
ATOM 637 C CA . ASP A 1 82 ? -9.411 -7.156 2.718 1.00 90.38 82 ASP A CA 1
ATOM 638 C C . ASP A 1 82 ? -9.119 -5.680 3.086 1.00 90.38 82 ASP A C 1
ATOM 640 O O . ASP A 1 82 ? -8.338 -5.441 4.021 1.00 90.38 82 ASP A O 1
ATOM 644 N N . PRO A 1 83 ? -9.702 -4.691 2.376 1.00 89.75 83 PRO A N 1
ATOM 645 C CA . PRO A 1 83 ? -9.518 -3.275 2.682 1.00 89.75 83 PRO A CA 1
ATOM 646 C C . PRO A 1 83 ? -9.857 -2.877 4.126 1.00 89.75 83 PRO A C 1
ATOM 648 O O . PRO A 1 83 ? -9.309 -1.879 4.590 1.00 89.75 83 PRO A O 1
ATOM 651 N N . ILE A 1 84 ? -10.633 -3.657 4.895 1.00 92.56 84 ILE A N 1
ATOM 652 C CA . ILE A 1 84 ? -10.826 -3.380 6.334 1.00 92.56 84 ILE A CA 1
ATOM 653 C C . ILE A 1 84 ? -9.505 -3.348 7.119 1.00 92.56 84 ILE A C 1
ATOM 655 O O . ILE A 1 84 ? -9.411 -2.680 8.149 1.00 92.56 84 ILE A O 1
ATOM 659 N N . TYR A 1 85 ? -8.473 -4.060 6.657 1.00 93.94 85 TYR A N 1
ATOM 660 C CA . TYR A 1 85 ? -7.158 -4.108 7.302 1.00 93.94 85 TYR A CA 1
ATOM 661 C C . TYR A 1 85 ? -6.202 -3.012 6.819 1.00 93.94 85 TYR A C 1
ATOM 663 O O . TYR A 1 85 ? -5.086 -2.927 7.319 1.00 93.94 85 TYR A O 1
ATOM 671 N N . ASN A 1 86 ? -6.598 -2.193 5.847 1.00 93.19 86 ASN A N 1
ATOM 672 C CA . ASN A 1 86 ? -5.822 -1.052 5.367 1.00 93.19 86 ASN A CA 1
ATOM 673 C C . ASN A 1 86 ? -6.779 0.010 4.802 1.00 93.19 86 ASN A C 1
ATOM 675 O O . ASN A 1 86 ? -6.706 0.374 3.627 1.00 93.19 86 ASN A O 1
ATOM 679 N N . CYS A 1 87 ? -7.731 0.450 5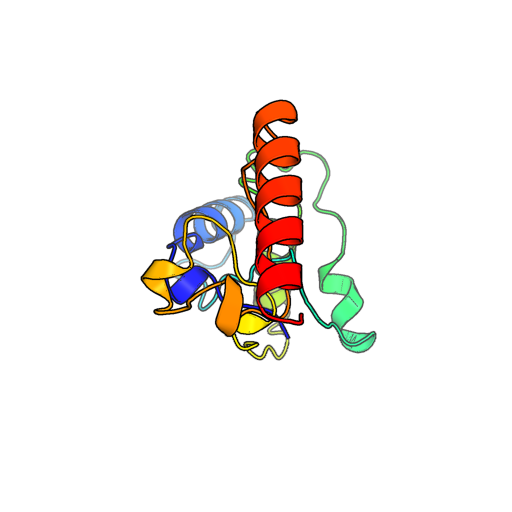.629 1.00 92.00 87 CYS A N 1
ATOM 680 C CA . CYS A 1 87 ? -8.796 1.351 5.208 1.00 92.00 87 CYS A CA 1
ATOM 681 C C . CYS A 1 87 ? -8.226 2.758 5.047 1.00 92.00 87 CYS A C 1
ATOM 683 O O . CYS A 1 87 ? -8.105 3.510 6.016 1.00 92.00 87 CYS A O 1
ATOM 685 N N . MET A 1 88 ? -7.843 3.102 3.820 1.00 87.56 88 MET A N 1
ATOM 686 C CA . MET A 1 88 ? -7.320 4.423 3.501 1.00 87.56 88 MET A CA 1
ATOM 687 C C . MET A 1 88 ? -8.414 5.479 3.653 1.00 87.56 88 MET A C 1
ATOM 689 O O . MET A 1 88 ? -9.456 5.381 3.010 1.00 87.56 88 MET A O 1
ATOM 693 N N . THR A 1 89 ? -8.160 6.499 4.471 1.00 79.81 89 THR A N 1
ATOM 694 C CA . THR A 1 89 ? -9.061 7.649 4.599 1.00 79.81 89 THR A CA 1
ATOM 695 C C . THR A 1 89 ? -9.175 8.385 3.269 1.00 79.81 89 THR A C 1
ATOM 697 O O . THR A 1 89 ? -8.164 8.517 2.578 1.00 79.81 89 THR A O 1
ATOM 700 N N . SER A 1 90 ? -10.347 8.944 2.972 1.00 74.12 90 SER A N 1
ATOM 701 C CA . SER A 1 90 ? -10.763 9.589 1.712 1.00 74.12 90 SER A CA 1
ATOM 702 C C . SER A 1 90 ? -11.079 8.659 0.537 1.00 74.12 90 SER A C 1
ATOM 704 O O . SER A 1 90 ? -11.484 9.144 -0.517 1.00 74.12 90 SER A O 1
ATOM 706 N N . VAL A 1 91 ? -10.942 7.342 0.702 1.00 74.94 91 VAL A N 1
ATOM 707 C CA . VAL A 1 91 ? -11.294 6.368 -0.346 1.00 74.94 91 VAL A CA 1
ATOM 708 C C . VAL A 1 91 ? -12.144 5.206 0.166 1.00 74.94 91 VAL A C 1
ATOM 710 O O . VAL A 1 91 ? -12.533 4.352 -0.623 1.00 74.94 91 VAL A O 1
ATOM 713 N N . GLU A 1 92 ? -12.493 5.190 1.453 1.00 81.06 92 GLU A N 1
ATOM 714 C CA . GLU A 1 92 ? -13.355 4.183 2.078 1.00 81.06 92 GLU A CA 1
ATOM 715 C C . GLU A 1 92 ? -14.710 4.020 1.372 1.00 81.06 92 GLU A C 1
ATOM 717 O O . GLU A 1 92 ? -15.183 2.895 1.192 1.00 81.06 92 GLU A O 1
ATOM 722 N N . GLU A 1 93 ? -15.284 5.118 0.869 1.00 78.06 93 GLU A N 1
ATOM 723 C CA . GLU A 1 93 ? -16.536 5.098 0.104 1.00 78.06 93 GLU A CA 1
ATOM 724 C C . GLU A 1 93 ? -16.406 4.305 -1.204 1.00 78.06 93 GLU A C 1
ATOM 726 O O . GLU A 1 93 ? -17.345 3.611 -1.597 1.00 78.06 93 GLU A O 1
ATOM 731 N N . HIS A 1 94 ? -15.234 4.326 -1.852 1.00 79.12 94 HIS A N 1
ATOM 732 C CA . HIS A 1 94 ? -14.977 3.519 -3.051 1.00 79.12 94 HIS A CA 1
ATOM 733 C C . HIS A 1 94 ? -14.976 2.014 -2.758 1.00 79.12 94 HIS A C 1
ATOM 735 O O . HIS A 1 94 ? -15.153 1.217 -3.680 1.00 79.12 94 HIS A O 1
ATOM 741 N N . PHE A 1 95 ? -14.807 1.625 -1.491 1.00 76.38 95 PHE A N 1
ATOM 742 C CA . PHE A 1 95 ? -14.833 0.235 -1.036 1.00 76.38 95 PHE A CA 1
ATOM 743 C C . PHE A 1 95 ? -16.164 -0.149 -0.377 1.00 76.38 95 PHE A C 1
ATOM 745 O O . PHE A 1 95 ? -16.319 -1.293 0.042 1.00 76.38 95 PHE A O 1
ATOM 752 N N . GLY A 1 96 ? -17.119 0.784 -0.272 1.00 83.81 96 GLY A N 1
ATOM 753 C CA . GLY A 1 96 ? -18.377 0.562 0.442 1.00 83.81 96 GLY A CA 1
ATOM 754 C C . GLY A 1 96 ? -18.187 0.299 1.938 1.00 83.81 96 GLY A C 1
ATOM 755 O O . GLY A 1 96 ? -19.011 -0.393 2.531 1.00 83.81 96 GLY A O 1
ATOM 756 N N . LEU A 1 97 ? -17.102 0.812 2.528 1.00 87.38 97 LEU A N 1
ATOM 757 C CA . LEU A 1 97 ? -16.764 0.608 3.935 1.00 87.38 97 LEU A CA 1
ATOM 758 C C . LEU A 1 97 ? -17.199 1.804 4.782 1.00 87.38 97 LEU A C 1
ATOM 760 O O . LEU A 1 97 ? -16.834 2.947 4.502 1.00 87.38 97 LEU A O 1
ATOM 764 N N . ASP A 1 98 ? -17.909 1.536 5.875 1.00 89.69 98 ASP A N 1
ATOM 765 C CA . ASP A 1 98 ? -18.033 2.480 6.980 1.00 89.69 98 ASP A CA 1
ATOM 766 C C . ASP A 1 98 ? -16.801 2.311 7.871 1.00 89.69 98 ASP A C 1
ATOM 768 O O . ASP A 1 98 ? -16.691 1.360 8.648 1.00 89.69 98 ASP A O 1
ATOM 772 N N . ARG A 1 99 ? -15.851 3.246 7.779 1.00 89.62 99 ARG A N 1
ATOM 773 C CA . ARG A 1 99 ? -14.583 3.157 8.520 1.00 89.62 99 ARG A CA 1
ATOM 774 C C . ARG A 1 99 ? -14.762 2.992 10.032 1.00 89.62 99 ARG A C 1
ATOM 776 O O . ARG A 1 99 ? -13.903 2.409 10.688 1.00 89.62 99 ARG A O 1
ATOM 783 N N . TYR A 1 100 ? -15.864 3.477 10.603 1.00 91.31 100 TYR A N 1
ATOM 784 C CA . TYR A 1 100 ? -16.096 3.382 12.041 1.00 91.31 100 TYR A CA 1
ATOM 785 C C . TYR A 1 100 ? -16.639 2.021 12.461 1.00 91.31 100 TYR A C 1
ATOM 787 O O . TYR A 1 100 ? -16.406 1.594 13.594 1.00 91.31 100 TYR A O 1
ATOM 795 N N . LYS A 1 101 ? -17.329 1.318 11.562 1.00 90.44 101 LYS A N 1
ATOM 796 C CA . LYS A 1 101 ? -17.933 0.011 11.848 1.00 90.44 101 LYS A CA 1
ATOM 797 C C . LYS A 1 101 ? -17.087 -1.147 11.339 1.00 90.44 101 LYS A C 1
ATOM 799 O O . LYS A 1 101 ? -16.917 -2.125 12.060 1.00 90.44 101 LYS A O 1
ATOM 804 N N . ASP A 1 102 ? -16.533 -1.003 10.142 1.00 91.19 102 ASP A N 1
ATOM 805 C CA . ASP A 1 102 ? -15.977 -2.118 9.380 1.00 91.19 102 ASP A CA 1
ATOM 806 C C . ASP A 1 102 ? -14.446 -2.168 9.452 1.00 91.19 102 ASP A C 1
ATOM 808 O O . ASP A 1 102 ? -13.860 -3.248 9.487 1.00 91.19 102 ASP A O 1
ATOM 812 N N . ALA A 1 103 ? -13.771 -1.012 9.487 1.00 92.50 103 ALA A N 1
ATOM 813 C CA . ALA A 1 103 ? -12.314 -0.973 9.377 1.00 92.50 103 ALA A CA 1
ATOM 814 C C . ALA A 1 103 ? -11.621 -1.430 10.662 1.00 92.50 103 ALA A C 1
ATOM 816 O O . ALA A 1 103 ? -11.839 -0.851 11.721 1.00 92.50 103 ALA A O 1
ATOM 817 N N . ASN A 1 104 ? -10.711 -2.396 10.563 1.00 92.75 104 ASN A N 1
ATOM 818 C CA . ASN A 1 104 ? -9.812 -2.812 11.641 1.00 92.75 104 ASN A CA 1
ATOM 819 C C . ASN A 1 104 ? -8.588 -1.898 11.774 1.00 92.75 104 ASN A C 1
ATOM 821 O O . ASN A 1 104 ? -8.042 -1.768 12.867 1.00 92.75 104 ASN A O 1
ATOM 825 N N . ILE A 1 105 ? -8.148 -1.283 10.672 1.00 93.19 105 ILE A N 1
ATOM 826 C CA . ILE A 1 105 ? -7.054 -0.307 10.651 1.00 93.19 105 ILE A CA 1
ATOM 827 C C . ILE A 1 105 ? -7.475 0.868 9.771 1.00 93.19 105 ILE A C 1
ATOM 829 O O . ILE A 1 105 ? -7.761 0.679 8.589 1.00 93.19 105 I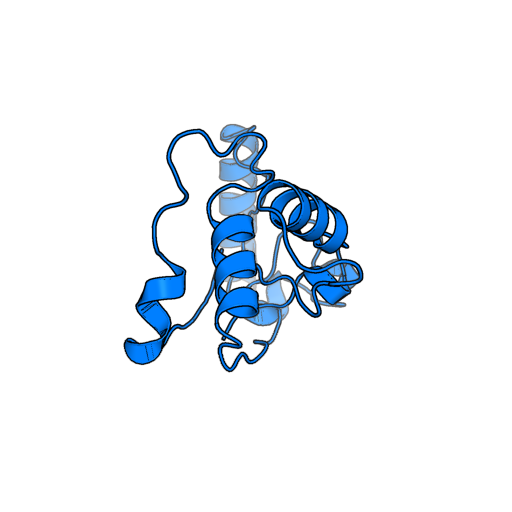LE A O 1
ATOM 833 N N . ILE A 1 106 ? -7.469 2.074 10.343 1.00 92.88 106 ILE A N 1
ATOM 834 C CA . ILE A 1 106 ? -7.662 3.332 9.612 1.00 92.88 106 ILE A CA 1
ATOM 835 C C . ILE A 1 106 ? -6.286 3.861 9.202 1.00 92.88 106 ILE A C 1
ATOM 837 O O . ILE A 1 106 ? -5.422 4.096 10.048 1.00 92.88 106 ILE A O 1
ATOM 841 N N . HIS A 1 107 ? -6.080 4.044 7.902 1.00 92.44 107 HIS A N 1
ATOM 842 C CA . HIS A 1 107 ? -4.826 4.509 7.323 1.00 92.44 107 HIS A CA 1
ATOM 843 C C . HIS A 1 107 ? -4.994 5.928 6.765 1.00 92.44 107 HIS A C 1
ATOM 845 O O . HIS A 1 107 ? -5.606 6.136 5.722 1.00 92.44 107 HIS A O 1
ATOM 851 N N . TYR A 1 108 ? -4.396 6.914 7.434 1.00 92.00 108 TYR A N 1
ATOM 852 C CA . TYR A 1 108 ? -4.473 8.335 7.063 1.00 92.00 108 TYR A CA 1
ATOM 853 C C . TYR A 1 108 ? -3.532 8.719 5.902 1.00 92.00 108 TYR A C 1
ATOM 855 O O . TYR A 1 108 ? -2.756 9.675 5.987 1.00 92.00 108 TYR A O 1
ATOM 863 N N . ALA A 1 109 ? -3.547 7.932 4.824 1.00 86.19 109 ALA A N 1
ATOM 864 C CA . ALA A 1 109 ? -2.664 8.105 3.675 1.00 86.19 109 ALA A CA 1
ATOM 865 C C . ALA A 1 109 ? -2.842 9.492 3.027 1.00 86.19 109 ALA A C 1
ATOM 867 O O . ALA A 1 109 ? -3.959 9.954 2.806 1.00 86.19 109 ALA A O 1
ATOM 868 N N . GLY A 1 110 ? -1.730 10.157 2.698 1.00 82.31 110 GLY A N 1
ATOM 869 C CA . GLY A 1 110 ? -1.739 11.438 1.978 1.00 82.31 110 GLY A CA 1
ATOM 870 C C . GLY A 1 110 ? -2.103 12.677 2.805 1.00 82.31 110 GLY A C 1
ATOM 871 O O . GLY A 1 110 ? -2.096 13.769 2.252 1.00 82.31 110 GLY A O 1
ATOM 872 N N . GLN A 1 111 ? -2.365 12.537 4.108 1.00 83.25 111 GLN A N 1
ATOM 873 C CA . GLN A 1 111 ? -2.760 13.646 4.995 1.00 83.25 111 GLN A CA 1
ATOM 874 C C . GLN A 1 111 ? -1.570 14.317 5.714 1.00 83.25 111 GLN A C 1
ATOM 876 O O . GLN A 1 111 ? -1.739 15.250 6.490 1.00 83.25 111 GLN A O 1
ATOM 881 N N . SER A 1 112 ? -0.339 13.841 5.495 1.00 79.88 112 SER A N 1
ATOM 882 C CA . SER A 1 112 ? 0.850 14.282 6.245 1.00 79.88 112 SER A CA 1
ATOM 883 C C . SER A 1 112 ? 1.372 15.673 5.862 1.00 79.88 112 SER A C 1
ATOM 885 O O . SER A 1 112 ? 2.339 16.150 6.452 1.00 79.88 112 SER A O 1
ATOM 887 N N . ASN A 1 113 ? 0.789 16.314 4.851 1.00 87.31 113 ASN A N 1
ATOM 888 C CA . ASN A 1 113 ? 1.096 17.694 4.476 1.00 87.31 113 ASN A CA 1
ATOM 889 C C . ASN A 1 113 ? 0.443 18.723 5.419 1.00 87.31 113 ASN A C 1
ATOM 891 O O . ASN A 1 113 ? 0.930 19.851 5.480 1.00 87.31 113 ASN A O 1
ATOM 895 N N . ASP A 1 114 ? -0.600 18.339 6.165 1.00 91.62 114 ASP A N 1
ATOM 896 C CA . ASP A 1 114 ? -1.233 19.152 7.209 1.00 91.62 114 ASP A CA 1
ATOM 897 C C . ASP A 1 114 ? -1.331 18.360 8.523 1.00 91.62 114 ASP A C 1
ATOM 899 O O . ASP A 1 114 ? -2.281 17.626 8.802 1.00 91.62 114 ASP A O 1
ATOM 903 N N . MET A 1 115 ? -0.314 18.531 9.368 1.00 91.50 115 MET A N 1
ATOM 904 C CA . MET A 1 115 ? -0.217 17.823 10.645 1.00 91.50 115 MET A CA 1
ATOM 905 C C . MET A 1 115 ? -1.300 18.229 11.652 1.00 91.50 115 MET A C 1
ATOM 907 O O . MET A 1 115 ? -1.626 17.435 12.537 1.00 91.50 115 MET A O 1
ATOM 911 N N . VAL A 1 116 ? -1.853 19.442 11.544 1.00 94.31 116 VAL A N 1
ATOM 912 C CA . VAL A 1 116 ? -2.912 19.911 12.449 1.00 94.31 116 VAL A CA 1
ATOM 913 C C . VAL A 1 116 ? -4.220 19.225 12.080 1.00 94.31 116 VAL A C 1
ATOM 915 O O . VAL A 1 116 ? -4.859 18.627 12.948 1.00 94.31 116 VAL A O 1
ATOM 918 N N . GLN A 1 117 ? -4.574 19.237 10.794 1.00 91.75 117 GLN A N 1
ATOM 919 C CA . GLN A 1 117 ? -5.757 18.544 10.292 1.00 91.75 117 GLN A CA 1
ATOM 920 C C . GLN A 1 117 ? -5.689 17.038 10.566 1.00 91.75 117 GLN A C 1
ATOM 922 O O . GLN A 1 117 ? -6.679 16.448 11.013 1.00 91.75 117 GLN A O 1
ATOM 927 N N . LEU A 1 118 ? -4.526 16.418 10.347 1.00 92.88 118 LEU A N 1
ATOM 928 C CA . LEU A 1 118 ? -4.314 15.003 10.640 1.00 92.88 118 LEU A CA 1
ATOM 929 C C . LEU A 1 118 ? -4.562 14.696 12.122 1.00 92.88 118 LEU A C 1
ATOM 931 O O . LEU A 1 118 ? -5.315 13.777 12.443 1.00 92.88 118 LEU A O 1
ATOM 935 N N . LEU A 1 119 ? -3.987 15.490 13.030 1.00 94.38 119 LEU A N 1
ATOM 936 C CA . LEU A 1 119 ? -4.179 15.305 14.469 1.00 94.38 119 LEU A CA 1
ATOM 937 C C . LEU A 1 119 ? -5.651 15.447 14.874 1.00 94.38 119 LEU A C 1
ATOM 939 O O . LEU A 1 119 ? -6.158 14.619 15.631 1.00 94.38 119 LEU A O 1
ATOM 943 N N . THR A 1 120 ? -6.345 16.464 14.359 1.00 94.56 120 THR A N 1
ATOM 944 C CA . THR A 1 120 ? -7.779 16.662 14.621 1.00 94.56 120 THR A CA 1
ATOM 945 C C . THR A 1 120 ? -8.611 15.483 14.118 1.00 94.56 120 THR A C 1
ATOM 947 O O . THR A 1 120 ? -9.507 15.024 14.824 1.00 94.56 120 THR A O 1
ATOM 950 N N . SER A 1 121 ? -8.289 14.957 12.935 1.00 92.25 121 SER A N 1
ATOM 951 C CA . SER A 1 121 ? -8.988 13.805 12.354 1.00 92.25 121 SER A CA 1
ATOM 952 C C . SER A 1 121 ? -8.811 12.556 13.219 1.00 92.25 121 SER A C 1
ATOM 954 O O . SER A 1 121 ? -9.797 11.909 13.561 1.00 92.25 121 SER A O 1
ATOM 956 N N . ILE A 1 122 ? -7.580 12.278 13.665 1.00 94.12 122 ILE A N 1
ATOM 957 C CA . ILE A 1 122 ? -7.278 11.147 14.557 1.00 94.12 122 ILE A CA 1
ATOM 958 C C . ILE A 1 122 ? -8.048 11.262 15.878 1.00 94.12 122 ILE A C 1
ATOM 960 O O . ILE A 1 122 ? -8.616 10.280 16.344 1.00 94.12 122 ILE A O 1
ATOM 964 N N . GLN A 1 123 ? -8.082 12.451 16.487 1.00 96.00 123 GLN A N 1
ATOM 965 C CA . GLN A 1 123 ? -8.798 12.674 17.749 1.00 96.00 123 GLN A CA 1
ATOM 966 C C . GLN A 1 123 ? -10.310 12.481 17.603 1.00 96.00 123 GLN A C 1
ATOM 968 O O . GLN A 1 123 ? -10.947 11.902 18.484 1.00 96.00 123 GLN A O 1
ATOM 973 N N . TYR A 1 124 ? -10.884 12.961 16.499 1.00 94.56 124 TYR A N 1
ATOM 974 C CA . TYR A 1 124 ? -12.301 12.778 16.205 1.00 94.56 124 TYR A CA 1
ATOM 975 C C . TYR A 1 124 ? -12.639 11.299 15.988 1.00 94.56 124 TYR A C 1
ATOM 977 O O . TYR A 1 124 ? -13.591 10.789 16.580 1.00 94.56 124 TYR A O 1
ATOM 985 N N . ASP A 1 125 ? -11.834 10.603 15.185 1.00 93.75 125 ASP A N 1
ATOM 986 C CA . ASP A 1 125 ? -12.045 9.191 14.883 1.00 93.75 125 ASP A CA 1
ATOM 987 C C . ASP A 1 125 ? -11.882 8.317 16.140 1.00 93.75 125 ASP A C 1
ATOM 989 O O . ASP A 1 125 ? -12.720 7.452 16.384 1.00 93.75 125 ASP A O 1
ATOM 993 N N . ASP A 1 126 ? -10.892 8.592 16.998 1.00 95.12 126 ASP A N 1
ATOM 994 C CA . ASP A 1 126 ? -10.716 7.919 18.297 1.00 95.12 126 ASP A CA 1
ATOM 995 C C . ASP A 1 126 ? -11.929 8.113 19.223 1.00 95.12 126 ASP A C 1
ATOM 997 O O . ASP A 1 126 ? -12.432 7.153 19.811 1.00 95.12 126 ASP A O 1
ATOM 1001 N N . ALA A 1 127 ? -12.457 9.338 19.320 1.00 96.31 127 ALA A N 1
ATOM 1002 C CA . ALA A 1 127 ? -13.661 9.604 20.103 1.00 96.31 127 ALA A CA 1
ATOM 1003 C C . ALA A 1 127 ? -14.879 8.842 19.555 1.00 96.31 127 ALA A C 1
ATOM 1005 O O . ALA A 1 127 ? -15.660 8.282 20.331 1.00 96.31 127 ALA A O 1
ATOM 1006 N N . LYS A 1 128 ? -15.028 8.781 18.225 1.00 95.38 128 LYS A N 1
ATOM 1007 C CA . LYS A 1 128 ? -16.146 8.085 17.582 1.00 95.38 128 LYS A CA 1
ATOM 1008 C C . LYS A 1 128 ? -16.062 6.570 17.743 1.00 95.38 128 LYS A C 1
ATOM 1010 O O . LYS A 1 128 ? -17.077 5.935 18.017 1.00 95.38 128 LYS A O 1
ATOM 1015 N N . LEU A 1 129 ? -14.872 5.989 17.608 1.00 93.44 129 LEU A N 1
ATOM 1016 C CA . LEU A 1 129 ? -14.652 4.555 17.818 1.00 93.44 129 LEU A CA 1
ATOM 1017 C C . LEU A 1 129 ? -15.003 4.148 19.256 1.00 93.44 129 LEU A C 1
ATOM 1019 O O . LEU A 1 129 ? -15.748 3.185 19.448 1.00 93.44 129 LEU A O 1
ATOM 1023 N N . LYS A 1 130 ? -14.601 4.955 20.247 1.00 94.50 130 LYS A N 1
ATOM 1024 C CA . LYS A 1 130 ? -14.969 4.748 21.658 1.00 94.50 130 LYS A CA 1
ATOM 1025 C C . LYS A 1 130 ? -16.476 4.808 21.899 1.00 94.50 130 LYS A C 1
ATOM 1027 O O . LYS A 1 130 ? -16.998 3.984 22.645 1.00 94.50 130 LYS A O 1
ATOM 1032 N N . GLU A 1 131 ? -17.187 5.748 21.270 1.00 95.69 131 GLU A N 1
ATOM 1033 C CA . GLU A 1 131 ? -18.659 5.834 21.338 1.00 95.69 131 GLU A CA 1
ATOM 1034 C C . GLU A 1 131 ? -19.328 4.537 20.847 1.00 95.69 131 GLU A C 1
ATOM 1036 O O . GLU A 1 131 ? -20.343 4.111 21.395 1.00 95.69 131 GLU A O 1
ATOM 1041 N N . LEU A 1 132 ? -18.733 3.888 19.843 1.00 93.44 132 LEU A N 1
ATOM 1042 C CA . LEU A 1 132 ? -19.207 2.632 19.261 1.00 93.44 132 LEU A CA 1
ATOM 1043 C C . LEU A 1 132 ? -18.709 1.378 20.005 1.00 93.44 132 LEU A C 1
ATOM 1045 O O . LEU A 1 132 ? -19.031 0.265 19.591 1.00 93.44 132 LEU A O 1
ATOM 1049 N N . GLY A 1 133 ? -17.950 1.537 21.094 1.00 91.31 133 GLY A N 1
ATOM 1050 C CA . GLY A 1 133 ? -17.419 0.430 21.894 1.00 91.31 133 GLY A CA 1
ATOM 1051 C C . GLY A 1 133 ? -16.228 -0.297 21.262 1.00 91.31 133 GLY A C 1
ATOM 1052 O O . GLY A 1 133 ? -16.040 -1.485 21.530 1.00 91.31 133 GLY A O 1
ATOM 1053 N N . ARG A 1 134 ? -15.460 0.394 20.415 1.00 84.50 134 ARG A N 1
ATOM 1054 C CA . ARG A 1 134 ? -14.245 -0.105 19.758 1.00 84.50 134 ARG A CA 1
ATOM 1055 C C . ARG A 1 134 ? -12.979 0.499 20.356 1.00 84.50 134 ARG A C 1
ATOM 1057 O O . ARG A 1 134 ? -13.053 1.626 20.896 1.00 84.50 134 ARG A O 1
#

Foldseek 3Di:
DFAFCCVPDPPFVLLVVLCVVVVHDPPDTQPTQGDPLDDDDDPVLCCLQPADDPPSPPPPVHSRSSSSNSCVVVVPDDDHDDCLAVVEPPCNVVVVDPNLPRHPDYHPPPCVVDPVVVVVVVVVSVVSNVVVVD

pLDDT: mean 85.13, std 9.27, range [54.41, 96.31]